Protein AF-B3EEV1-F1 (afdb_monomer_lite)

Structure (mmCIF, N/CA/C/O backbone):
data_AF-B3EEV1-F1
#
_entry.id   AF-B3EEV1-F1
#
loop_
_atom_site.group_P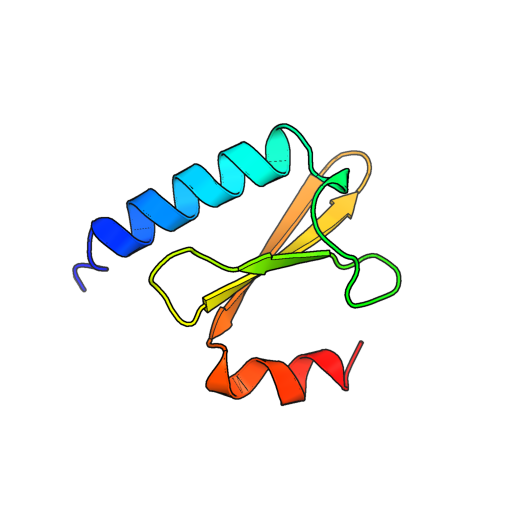DB
_atom_site.id
_atom_site.type_symbol
_atom_site.label_atom_id
_atom_site.label_alt_id
_atom_site.label_comp_id
_atom_site.label_asym_id
_atom_site.label_entity_id
_atom_site.label_seq_id
_atom_site.pdbx_PDB_ins_code
_atom_site.Cartn_x
_atom_site.Cartn_y
_atom_site.Cartn_z
_atom_site.occupancy
_atom_site.B_iso_or_equiv
_atom_site.auth_seq_id
_atom_site.auth_comp_id
_atom_site.auth_asym_id
_atom_site.auth_atom_id
_atom_site.pdbx_PDB_model_num
ATOM 1 N N . MET A 1 1 ? 22.075 12.243 -8.576 1.00 41.62 1 MET A N 1
ATOM 2 C CA . MET A 1 1 ? 20.625 12.229 -8.842 1.00 41.62 1 MET A CA 1
ATOM 3 C C . MET A 1 1 ? 20.300 10.815 -9.272 1.00 41.62 1 MET A C 1
ATOM 5 O O . MET A 1 1 ? 20.550 10.469 -10.418 1.00 41.62 1 MET A O 1
ATOM 9 N N . GLU A 1 2 ? 19.943 9.957 -8.317 1.00 48.47 2 GLU A N 1
ATOM 10 C CA . GLU A 1 2 ? 19.586 8.572 -8.625 1.00 48.47 2 GLU A CA 1
ATOM 11 C C . GLU A 1 2 ? 18.313 8.597 -9.463 1.00 48.47 2 GLU A C 1
ATOM 13 O O . GLU A 1 2 ? 17.276 9.094 -9.026 1.00 48.47 2 GLU A O 1
ATOM 18 N N . VAL A 1 3 ? 18.417 8.142 -10.708 1.00 50.38 3 VAL A N 1
ATOM 19 C CA . VAL A 1 3 ? 17.262 7.966 -11.581 1.00 50.38 3 VAL A CA 1
ATOM 20 C C . VAL A 1 3 ? 16.520 6.754 -11.034 1.00 50.38 3 VAL A C 1
ATOM 22 O O . VAL A 1 3 ? 16.812 5.617 -11.394 1.00 50.38 3 VAL A O 1
ATOM 25 N N . VAL A 1 4 ? 15.618 6.990 -10.084 1.00 59.16 4 VAL A N 1
ATOM 26 C CA . VAL A 1 4 ? 14.605 6.006 -9.706 1.00 59.16 4 VAL A CA 1
ATOM 27 C C . VAL A 1 4 ? 13.933 5.589 -11.014 1.00 59.16 4 VAL A C 1
ATOM 29 O O . VAL A 1 4 ? 13.448 6.455 -11.745 1.00 59.16 4 VAL A O 1
ATOM 32 N N . ASP A 1 5 ? 14.009 4.300 -11.364 1.00 69.75 5 ASP A N 1
ATOM 33 C CA . ASP A 1 5 ? 13.525 3.773 -12.646 1.00 69.75 5 ASP A CA 1
ATOM 34 C C . ASP A 1 5 ? 12.110 4.323 -12.893 1.00 69.75 5 ASP A C 1
ATOM 36 O O . ASP A 1 5 ? 11.220 4.142 -12.061 1.00 69.75 5 ASP A O 1
ATOM 40 N N . TYR A 1 6 ? 11.901 5.050 -13.997 1.00 79.50 6 TYR A N 1
ATOM 41 C CA . TYR A 1 6 ? 10.630 5.720 -14.313 1.00 79.50 6 TYR A CA 1
ATOM 42 C C . TYR A 1 6 ? 9.429 4.770 -14.182 1.00 79.50 6 TYR A C 1
ATOM 44 O O . TYR A 1 6 ? 8.337 5.177 -13.787 1.00 79.50 6 TYR A O 1
ATOM 52 N N . ARG A 1 7 ? 9.652 3.476 -14.440 1.00 80.81 7 ARG A N 1
ATOM 53 C CA . ARG A 1 7 ? 8.654 2.414 -14.282 1.00 80.81 7 ARG A CA 1
ATOM 54 C C . ARG A 1 7 ? 8.180 2.253 -12.839 1.00 80.81 7 ARG A C 1
ATOM 56 O O . ARG A 1 7 ? 6.989 2.053 -12.623 1.00 80.81 7 ARG A O 1
ATOM 63 N N . PHE A 1 8 ? 9.080 2.383 -11.867 1.00 80.12 8 PHE A N 1
ATOM 64 C CA . PHE A 1 8 ? 8.749 2.322 -10.445 1.00 80.12 8 PHE A CA 1
ATOM 65 C C . PHE A 1 8 ? 7.906 3.524 -10.019 1.00 80.12 8 PHE A C 1
ATOM 67 O O . PHE A 1 8 ? 6.877 3.355 -9.363 1.00 80.12 8 PHE A O 1
ATOM 74 N N . PHE A 1 9 ? 8.303 4.735 -10.423 1.00 82.12 9 PHE A N 1
ATOM 75 C CA . PHE A 1 9 ? 7.546 5.945 -10.095 1.00 82.12 9 PHE A CA 1
ATOM 76 C C . PHE A 1 9 ? 6.149 5.918 -10.724 1.00 82.12 9 PHE A C 1
ATOM 78 O O . PHE A 1 9 ? 5.159 6.186 -10.048 1.00 82.12 9 PHE A O 1
ATOM 85 N N . ASN A 1 10 ? 6.057 5.527 -11.996 1.00 87.06 10 ASN A N 1
ATOM 86 C CA . ASN A 1 10 ? 4.787 5.417 -12.702 1.00 87.06 10 ASN A CA 1
ATOM 87 C C . ASN A 1 10 ? 3.852 4.376 -12.058 1.00 87.06 10 ASN A C 1
ATOM 89 O O . ASN A 1 10 ? 2.690 4.678 -11.798 1.00 87.06 10 ASN A O 1
ATOM 93 N N . GLU A 1 11 ? 4.354 3.178 -11.737 1.00 86.75 11 GLU A N 1
ATOM 94 C CA . GLU A 1 11 ? 3.548 2.144 -11.069 1.00 86.75 11 GLU A CA 1
ATOM 95 C C . GLU A 1 11 ? 3.124 2.565 -9.655 1.00 86.75 11 GLU A C 1
ATOM 97 O O . GLU A 1 11 ? 2.001 2.276 -9.236 1.00 86.75 11 GLU A O 1
ATOM 102 N N . THR A 1 12 ? 3.988 3.281 -8.929 1.00 84.81 12 THR A N 1
ATOM 103 C CA . THR A 1 12 ? 3.661 3.832 -7.606 1.00 84.81 12 THR A CA 1
ATOM 104 C C . THR A 1 12 ? 2.536 4.859 -7.705 1.00 84.81 12 THR A C 1
ATOM 106 O O . THR A 1 12 ? 1.545 4.734 -6.989 1.00 84.81 12 THR A O 1
ATOM 109 N N . SER A 1 13 ? 2.634 5.819 -8.628 1.00 86.50 13 SER A N 1
ATOM 1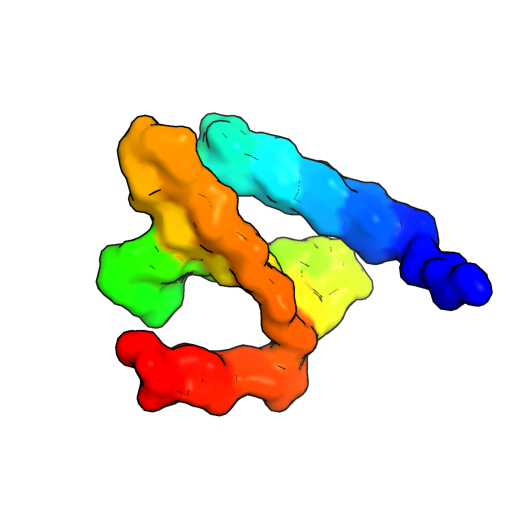10 C CA . SER A 1 13 ? 1.599 6.838 -8.852 1.00 86.50 13 SER A CA 1
ATOM 111 C C . SER A 1 13 ? 0.257 6.217 -9.245 1.00 86.50 13 SER A C 1
ATOM 113 O O . SER A 1 13 ? -0.757 6.504 -8.612 1.00 86.50 13 SER A O 1
ATOM 115 N N . ILE A 1 14 ? 0.250 5.278 -10.199 1.00 89.38 14 ILE A N 1
ATOM 116 C CA . ILE A 1 14 ? -0.963 4.542 -10.594 1.00 89.38 14 ILE A CA 1
ATOM 117 C C . ILE A 1 14 ? -1.546 3.762 -9.407 1.00 89.38 14 ILE A C 1
ATOM 119 O O . ILE A 1 14 ? -2.763 3.685 -9.235 1.00 89.38 14 ILE A O 1
ATOM 123 N N . SER A 1 15 ? -0.698 3.160 -8.573 1.00 87.12 15 SER A N 1
ATOM 124 C CA . SER A 1 15 ? -1.153 2.420 -7.394 1.00 87.12 15 SER A CA 1
ATOM 125 C C . SER A 1 15 ? -1.774 3.341 -6.345 1.00 87.12 15 SER A C 1
ATOM 127 O O . SER A 1 15 ? -2.800 2.984 -5.773 1.00 87.12 15 SER A O 1
ATOM 129 N N . ILE A 1 16 ? -1.2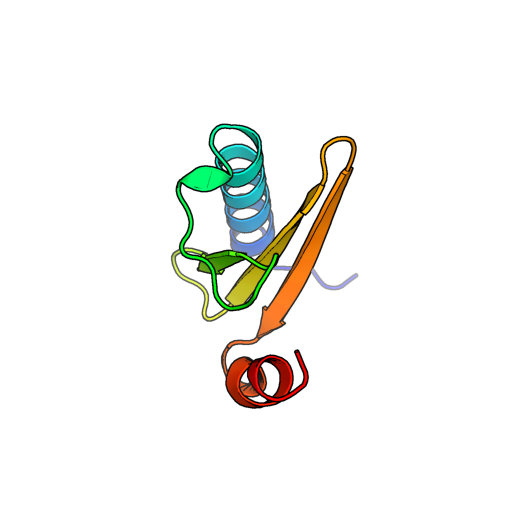17 4.537 -6.135 1.00 85.12 16 ILE A N 1
ATOM 130 C CA . ILE A 1 16 ? -1.791 5.554 -5.245 1.00 85.12 16 ILE A CA 1
ATOM 131 C C . ILE A 1 16 ? -3.149 6.030 -5.770 1.00 85.12 16 ILE A C 1
ATOM 133 O O . ILE A 1 16 ? -4.101 6.080 -4.997 1.00 85.12 16 ILE A O 1
ATOM 137 N N . GLU A 1 17 ? -3.283 6.311 -7.068 1.00 88.44 17 GLU A N 1
ATOM 138 C CA . GLU A 1 17 ? -4.573 6.698 -7.662 1.00 88.44 17 GLU A CA 1
ATOM 139 C C . GLU A 1 17 ? -5.648 5.633 -7.431 1.00 88.44 17 GLU A C 1
ATOM 141 O O . GLU A 1 17 ? -6.775 5.949 -7.049 1.00 88.44 17 GLU A O 1
ATOM 146 N N . ARG A 1 18 ? -5.292 4.353 -7.589 1.00 87.56 18 ARG A N 1
ATOM 147 C CA . ARG A 1 18 ? -6.195 3.234 -7.297 1.00 87.56 18 ARG A CA 1
ATOM 148 C C . ARG A 1 18 ? -6.585 3.206 -5.812 1.00 87.56 18 ARG A C 1
ATOM 150 O O . ARG A 1 18 ? -7.766 3.026 -5.513 1.00 87.56 18 ARG A O 1
ATOM 157 N N . ILE A 1 19 ? -5.621 3.399 -4.9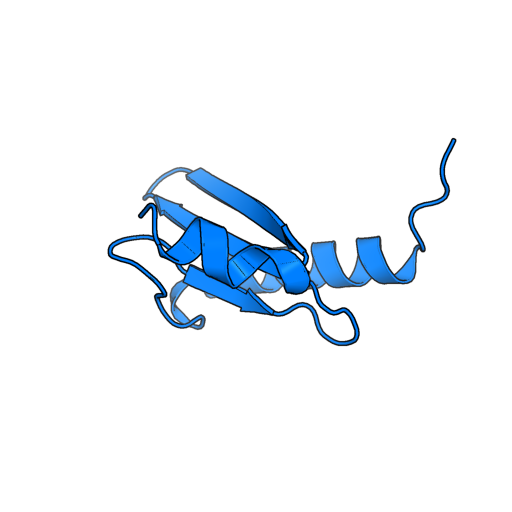04 1.00 85.75 19 ILE A N 1
ATOM 158 C CA . ILE A 1 19 ? -5.856 3.465 -3.450 1.00 85.75 19 ILE A CA 1
ATOM 159 C C . ILE A 1 19 ? -6.819 4.598 -3.107 1.00 85.75 19 ILE A C 1
ATOM 161 O O . ILE A 1 19 ? -7.755 4.377 -2.349 1.00 85.75 19 ILE A O 1
ATOM 165 N N . LEU A 1 20 ? -6.634 5.784 -3.684 1.00 82.88 20 LEU A N 1
ATOM 166 C CA . LEU A 1 20 ? -7.517 6.928 -3.452 1.00 82.88 20 LEU A CA 1
ATOM 167 C C . LEU A 1 20 ? -8.916 6.709 -4.042 1.00 82.88 20 LEU A C 1
ATOM 169 O O . LEU A 1 20 ? -9.903 7.124 -3.441 1.00 82.88 20 LEU A O 1
ATOM 173 N N . PHE A 1 21 ? -9.011 6.046 -5.198 1.00 87.31 21 PHE A N 1
ATOM 174 C CA . PHE A 1 21 ? -10.284 5.779 -5.865 1.00 87.31 21 PHE A CA 1
ATOM 175 C C . PHE A 1 21 ? -11.155 4.770 -5.103 1.00 87.31 21 PHE A C 1
ATOM 177 O O . PHE A 1 21 ? -12.367 4.953 -5.010 1.00 87.31 21 PHE A O 1
ATOM 184 N N . MET A 1 22 ? -10.564 3.697 -4.566 1.00 86.88 22 MET A N 1
ATOM 185 C CA . MET A 1 22 ? -11.319 2.649 -3.868 1.00 86.88 22 MET A CA 1
ATOM 186 C C . MET A 1 22 ? -10.509 2.013 -2.728 1.00 86.88 22 MET A C 1
ATOM 188 O O . MET A 1 22 ? -10.173 0.830 -2.800 1.00 86.88 22 MET A O 1
ATOM 192 N N . PRO A 1 23 ? -10.204 2.755 -1.650 1.00 81.56 23 PRO A N 1
ATOM 193 C CA . PRO A 1 23 ? -9.270 2.318 -0.601 1.00 81.56 23 PRO A CA 1
ATOM 194 C C . PRO A 1 23 ? -9.686 1.010 0.086 1.00 81.56 23 PRO A C 1
ATOM 196 O O . PRO A 1 23 ? -8.838 0.228 0.524 1.00 81.56 23 PRO A O 1
ATOM 199 N N . ASP A 1 24 ? -10.986 0.718 0.120 1.00 84.06 24 ASP A N 1
ATOM 200 C CA . ASP A 1 24 ? -11.533 -0.499 0.714 1.00 84.06 24 ASP A CA 1
ATOM 201 C C . ASP A 1 24 ? -11.278 -1.776 -0.105 1.00 84.06 24 ASP A C 1
ATOM 203 O O . ASP A 1 24 ? -11.452 -2.874 0.428 1.00 84.06 24 ASP A O 1
ATOM 207 N N . ALA A 1 25 ? -10.809 -1.653 -1.354 1.00 86.12 25 ALA A N 1
ATOM 208 C CA . ALA A 1 25 ? -10.507 -2.779 -2.240 1.00 86.12 25 ALA A CA 1
ATOM 209 C C . ALA A 1 25 ? -9.301 -3.615 -1.788 1.00 86.12 25 ALA A C 1
ATOM 211 O O . ALA A 1 25 ? -9.184 -4.784 -2.161 1.00 86.12 25 ALA A O 1
ATOM 212 N N . TRP A 1 26 ? -8.385 -3.029 -1.009 1.00 86.75 26 TRP A N 1
ATOM 213 C CA . TRP A 1 26 ? -7.176 -3.721 -0.563 1.00 86.75 26 TRP A CA 1
ATOM 214 C C . TRP A 1 26 ? -7.384 -4.453 0.755 1.00 86.75 26 TRP A C 1
ATOM 216 O O . TRP A 1 26 ? -7.977 -3.893 1.681 1.00 86.75 26 TRP A O 1
ATOM 226 N N . PRO A 1 27 ? -6.843 -5.674 0.899 1.00 81.19 27 PRO A N 1
ATOM 227 C CA . PRO A 1 27 ? -6.968 -6.435 2.129 1.00 81.19 27 PRO A CA 1
ATOM 228 C C . PRO A 1 27 ? -6.288 -5.711 3.295 1.00 81.19 27 PRO A C 1
ATOM 230 O O . PRO A 1 27 ? -5.209 -5.120 3.156 1.00 81.19 27 PRO A O 1
ATOM 233 N N . LYS A 1 28 ? -6.932 -5.782 4.463 1.00 82.50 28 LYS A N 1
ATOM 234 C CA . LYS A 1 28 ? -6.346 -5.339 5.728 1.00 82.50 28 LYS A CA 1
ATOM 235 C C . LYS A 1 28 ? -5.235 -6.307 6.137 1.00 82.50 28 LYS A C 1
ATOM 237 O O . LYS A 1 28 ? -5.386 -7.517 5.988 1.00 82.50 28 LYS A O 1
ATOM 242 N N . VAL A 1 29 ? -4.129 -5.763 6.632 1.00 81.00 29 VAL A N 1
ATOM 243 C CA . VAL A 1 29 ? -2.996 -6.523 7.191 1.00 81.00 29 VAL A CA 1
ATOM 244 C C . VAL A 1 29 ? -2.891 -6.332 8.708 1.00 81.00 29 VAL A C 1
ATOM 246 O O . VAL A 1 29 ? -2.387 -7.216 9.385 1.00 81.00 29 VAL A O 1
ATOM 249 N N . GLY A 1 30 ? -3.431 -5.233 9.243 1.00 72.44 30 GLY A N 1
ATOM 250 C CA . GLY A 1 30 ? -3.608 -5.000 10.681 1.00 72.44 30 GLY A CA 1
ATOM 251 C C . GLY A 1 30 ? -4.981 -4.389 10.975 1.00 72.44 30 GLY A C 1
ATOM 252 O O . GLY A 1 30 ? -5.869 -4.426 10.121 1.00 72.44 30 GLY A O 1
ATOM 253 N N . GLU A 1 31 ? -5.161 -3.773 12.149 1.00 73.62 31 GLU A N 1
ATOM 254 C CA . GLU A 1 31 ? -6.455 -3.171 12.527 1.00 73.62 31 GLU A CA 1
ATOM 255 C C . GLU A 1 31 ? -6.912 -2.066 11.559 1.00 73.62 31 GLU A C 1
ATOM 257 O O . GLU A 1 31 ? -8.085 -1.998 11.174 1.00 73.62 31 GLU A O 1
ATOM 262 N N . ARG A 1 32 ? -5.976 -1.201 11.146 1.00 78.06 32 ARG A N 1
ATOM 263 C CA . ARG A 1 32 ? -6.244 -0.021 10.300 1.00 78.06 32 ARG A CA 1
ATOM 264 C C . ARG A 1 32 ? -5.393 0.038 9.033 1.00 78.06 32 ARG A C 1
ATOM 266 O O . ARG A 1 32 ? -5.640 0.869 8.164 1.00 78.06 32 ARG A O 1
ATOM 273 N N . THR A 1 33 ? -4.415 -0.855 8.920 1.00 80.50 33 THR A N 1
ATOM 274 C CA . THR A 1 33 ? -3.431 -0.854 7.837 1.00 80.50 33 THR A CA 1
ATOM 275 C C . THR A 1 33 ? -3.866 -1.793 6.724 1.00 80.50 33 THR A C 1
ATOM 277 O O . THR A 1 33 ? -4.170 -2.965 6.961 1.00 80.50 33 THR A O 1
ATOM 280 N N . ARG A 1 34 ? -3.858 -1.294 5.492 1.00 84.56 34 ARG A N 1
ATOM 281 C CA . ARG A 1 34 ? -4.106 -2.052 4.264 1.00 84.56 34 ARG A CA 1
ATOM 282 C C . ARG A 1 34 ? -2.827 -2.147 3.449 1.00 84.56 34 ARG A C 1
ATOM 284 O O . ARG A 1 34 ? -1.944 -1.300 3.573 1.00 84.56 34 ARG A O 1
ATOM 291 N N . ARG A 1 35 ? -2.722 -3.187 2.621 1.00 84.56 35 ARG A N 1
ATOM 292 C CA . ARG A 1 35 ? -1.536 -3.436 1.790 1.00 84.56 35 ARG A CA 1
ATOM 293 C C . ARG A 1 35 ? -1.895 -3.520 0.314 1.00 84.56 35 ARG A C 1
ATOM 295 O O . ARG A 1 35 ? -2.690 -4.367 -0.088 1.00 84.56 35 ARG A O 1
ATOM 302 N N . CYS A 1 36 ? -1.222 -2.708 -0.491 1.00 84.25 36 CYS A N 1
ATOM 303 C CA . CYS A 1 36 ? -1.235 -2.738 -1.945 1.00 84.25 36 CYS A CA 1
ATOM 304 C C . CYS A 1 36 ? 0.120 -3.211 -2.477 1.00 84.25 36 CYS A C 1
ATOM 306 O O . CYS A 1 36 ? 1.144 -2.590 -2.221 1.00 84.25 36 CYS A O 1
ATOM 308 N N . MET A 1 37 ? 0.132 -4.305 -3.235 1.00 82.94 37 MET A N 1
ATOM 309 C CA . MET A 1 37 ? 1.338 -4.777 -3.920 1.00 82.94 37 MET A CA 1
ATOM 310 C C . MET A 1 37 ? 1.522 -3.999 -5.225 1.00 82.94 37 MET A C 1
ATOM 312 O O . MET A 1 37 ? 0.576 -3.920 -6.013 1.00 82.94 37 MET A O 1
ATOM 316 N N . LEU A 1 38 ? 2.718 -3.459 -5.467 1.00 83.56 38 LEU A N 1
ATOM 317 C CA . LEU A 1 38 ? 3.050 -2.868 -6.765 1.00 83.56 38 LEU A CA 1
ATOM 318 C C . LEU A 1 38 ? 3.170 -3.979 -7.812 1.00 83.56 38 LEU A C 1
ATOM 320 O O . LEU A 1 38 ? 3.773 -5.025 -7.557 1.00 83.56 38 LEU A O 1
ATOM 324 N N . LYS A 1 39 ? 2.600 -3.786 -9.006 1.00 80.44 39 LYS A N 1
ATOM 325 C CA . LYS A 1 39 ? 2.717 -4.796 -10.063 1.00 80.44 39 LYS A CA 1
ATOM 326 C C . LYS A 1 39 ? 4.101 -4.718 -10.702 1.00 80.44 39 LYS A C 1
ATOM 328 O O . LYS A 1 39 ? 4.536 -3.662 -11.140 1.00 80.44 39 LYS A O 1
ATOM 333 N N . GLY A 1 40 ? 4.790 -5.856 -10.782 1.00 78.00 40 GLY A N 1
ATOM 334 C CA . GLY A 1 40 ? 6.110 -5.946 -11.417 1.00 78.00 40 GLY A CA 1
ATOM 335 C C . GLY A 1 40 ? 7.289 -5.548 -10.526 1.00 78.00 40 GLY A C 1
ATOM 336 O O . GLY A 1 40 ? 8.425 -5.624 -10.983 1.00 78.00 40 GLY A O 1
ATOM 337 N N . PHE A 1 41 ? 7.044 -5.192 -9.261 1.00 77.44 41 PHE A N 1
ATOM 338 C CA . PHE A 1 41 ? 8.088 -4.852 -8.298 1.00 77.44 41 PHE A CA 1
ATOM 339 C C . PHE A 1 41 ? 7.844 -5.561 -6.956 1.00 77.44 41 PHE A C 1
ATOM 341 O O . PHE A 1 41 ? 6.700 -5.629 -6.506 1.00 77.44 41 PHE A O 1
ATOM 348 N N . PRO A 1 42 ? 8.890 -6.061 -6.270 1.00 79.31 42 PRO A N 1
ATOM 349 C CA . PRO A 1 42 ? 8.775 -6.677 -4.947 1.00 79.31 42 PRO A CA 1
ATOM 350 C C . PRO A 1 42 ? 8.645 -5.604 -3.851 1.00 79.31 42 PRO A C 1
ATOM 352 O O . PRO A 1 42 ? 9.403 -5.578 -2.883 1.00 79.31 42 PRO A O 1
ATOM 355 N N . TYR A 1 43 ? 7.683 -4.695 -4.008 1.00 79.75 43 TYR A N 1
ATOM 356 C CA . TYR A 1 43 ? 7.397 -3.602 -3.084 1.00 79.75 43 TYR A CA 1
ATOM 357 C C . TYR A 1 43 ? 5.913 -3.600 -2.739 1.00 79.75 43 TYR A C 1
ATOM 359 O O . TYR A 1 43 ? 5.054 -3.824 -3.599 1.00 79.75 43 TYR A O 1
ATOM 367 N N . ALA A 1 44 ? 5.613 -3.318 -1.474 1.00 81.06 44 ALA A N 1
ATOM 368 C CA . ALA A 1 44 ? 4.248 -3.125 -1.024 1.00 81.06 44 ALA A CA 1
ATOM 369 C C . ALA A 1 44 ? 4.075 -1.729 -0.427 1.00 81.06 44 ALA A C 1
ATOM 371 O O . ALA A 1 44 ? 4.881 -1.272 0.387 1.00 81.06 44 ALA A O 1
ATOM 372 N N . LEU A 1 45 ? 2.991 -1.079 -0.830 1.00 81.56 45 LEU A N 1
ATOM 373 C CA . LEU A 1 45 ? 2.476 0.134 -0.224 1.00 81.56 45 LEU A CA 1
ATOM 374 C C . LEU A 1 45 ? 1.547 -0.258 0.919 1.00 81.56 45 LEU A C 1
ATOM 376 O O . LEU A 1 45 ? 0.533 -0.926 0.715 1.00 81.56 45 LEU A O 1
ATOM 380 N N . PHE A 1 46 ? 1.892 0.168 2.121 1.00 83.19 46 PHE A N 1
ATOM 381 C CA . PHE A 1 46 ? 1.022 0.114 3.278 1.00 83.19 46 PHE A CA 1
ATOM 382 C C . PHE A 1 46 ? 0.359 1.461 3.434 1.00 83.19 46 PHE A C 1
ATOM 384 O O . PHE A 1 46 ? 1.028 2.491 3.378 1.00 83.19 46 PHE A O 1
ATOM 391 N N . PHE A 1 47 ? -0.950 1.456 3.620 1.00 78.69 47 PHE A N 1
ATOM 392 C CA . PHE A 1 47 ? -1.672 2.686 3.861 1.00 78.69 47 PHE A CA 1
ATOM 393 C C . PHE A 1 47 ? -2.700 2.528 4.966 1.00 78.69 47 PHE A C 1
ATOM 395 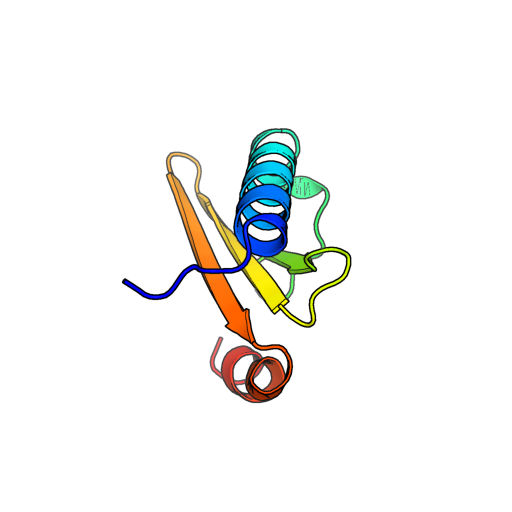O O . PHE A 1 47 ? -3.283 1.457 5.151 1.00 78.69 47 PHE A O 1
ATOM 402 N N . VAL A 1 48 ? -2.909 3.614 5.700 1.00 79.75 48 VAL A N 1
ATOM 403 C CA . VAL A 1 48 ? -3.983 3.740 6.683 1.00 79.75 48 VAL A CA 1
ATOM 404 C C . VAL A 1 48 ? -4.995 4.726 6.128 1.00 79.75 48 VAL A C 1
ATOM 406 O O . VAL A 1 48 ? -4.635 5.827 5.718 1.00 79.75 48 VAL A O 1
ATOM 409 N N . GLN A 1 49 ? -6.256 4.309 6.090 1.00 72.81 49 GLN A N 1
ATOM 410 C CA . GLN A 1 49 ? -7.364 5.156 5.672 1.00 72.81 49 GLN A CA 1
ATOM 411 C C . GLN A 1 49 ? -7.928 5.859 6.911 1.00 72.81 49 GLN A C 1
ATOM 413 O O . GLN A 1 49 ? -8.693 5.258 7.667 1.00 72.81 49 GLN A O 1
ATOM 418 N N . GLU A 1 50 ? -7.552 7.119 7.131 1.00 68.56 50 GLU A N 1
ATOM 419 C CA . GLU A 1 50 ? -8.262 8.000 8.061 1.00 68.56 50 GLU A CA 1
ATOM 420 C C . GLU A 1 50 ? -9.249 8.893 7.302 1.00 68.56 50 GLU A C 1
ATOM 422 O O . GLU A 1 50 ? -9.105 9.140 6.108 1.00 68.56 50 GLU A O 1
ATOM 427 N N . GLN A 1 51 ? -10.278 9.399 7.990 1.00 62.25 51 GLN A N 1
ATOM 428 C CA . GLN A 1 51 ? -11.368 10.166 7.363 1.00 62.25 51 GLN A CA 1
ATOM 429 C C . GLN A 1 51 ? -10.915 11.469 6.676 1.00 62.25 51 GLN A C 1
ATOM 431 O O . GLN A 1 51 ? -11.699 12.073 5.948 1.00 62.25 51 GLN A O 1
ATOM 436 N N . ARG A 1 52 ? -9.681 11.927 6.921 1.00 57.34 52 ARG A N 1
ATOM 437 C CA . ARG A 1 52 ? -9.128 13.164 6.348 1.00 57.34 52 ARG A CA 1
ATOM 438 C C . ARG A 1 52 ? -7.790 12.988 5.638 1.00 57.34 52 ARG A C 1
ATOM 440 O O . ARG A 1 52 ? -7.484 13.809 4.781 1.00 57.34 52 ARG A O 1
ATOM 447 N N . GLU A 1 53 ? -7.017 11.950 5.953 1.00 53.53 53 GLU A N 1
ATOM 448 C CA . GLU A 1 53 ? -5.653 11.783 5.442 1.00 53.53 53 GLU A CA 1
ATOM 449 C C . GLU A 1 53 ? -5.335 10.301 5.195 1.00 53.53 53 GLU A C 1
ATOM 451 O O . GLU A 1 53 ? -5.800 9.413 5.910 1.00 53.53 53 GLU A O 1
ATOM 456 N N . THR A 1 54 ? -4.552 10.023 4.149 1.00 59.94 54 THR A N 1
ATOM 457 C CA . THR A 1 54 ? -4.046 8.676 3.852 1.00 59.94 54 THR A CA 1
ATOM 458 C C . THR A 1 54 ? -2.541 8.670 4.054 1.00 59.94 54 THR A C 1
ATOM 460 O O . THR A 1 54 ? -1.805 9.271 3.273 1.00 59.94 54 THR A O 1
ATOM 463 N N . LEU A 1 55 ? -2.077 7.989 5.100 1.00 68.06 55 LEU A N 1
ATOM 464 C CA . LEU A 1 55 ? -0.648 7.828 5.348 1.00 68.06 55 LEU A CA 1
ATOM 465 C C . LEU A 1 55 ? -0.147 6.633 4.541 1.00 68.06 55 LEU A C 1
ATOM 467 O O . LEU A 1 55 ? -0.555 5.509 4.818 1.00 68.06 55 LEU A O 1
ATOM 471 N N . VAL A 1 56 ? 0.704 6.876 3.542 1.00 65.62 56 VAL A N 1
ATOM 472 C CA . VAL A 1 56 ? 1.286 5.837 2.679 1.00 65.62 56 VAL A CA 1
ATOM 473 C C . VAL A 1 56 ? 2.743 5.616 3.069 1.00 65.62 56 VAL A C 1
ATOM 475 O O . VAL A 1 56 ? 3.541 6.547 3.102 1.00 65.62 56 VAL A O 1
ATOM 478 N N . THR A 1 57 ? 3.102 4.371 3.351 1.00 70.56 57 THR A N 1
ATOM 479 C CA . THR A 1 57 ? 4.464 3.937 3.660 1.00 70.56 57 THR A CA 1
ATOM 480 C C . THR A 1 57 ? 4.831 2.759 2.765 1.00 70.56 57 THR A C 1
ATOM 482 O O . THR A 1 57 ? 4.071 1.802 2.636 1.00 70.56 57 THR A O 1
ATOM 485 N N . SER A 1 58 ? 5.996 2.817 2.125 1.00 68.00 58 SER A N 1
ATOM 486 C CA . SER A 1 58 ? 6.503 1.739 1.273 1.00 68.00 58 SER A CA 1
ATOM 487 C C . SER A 1 58 ? 7.559 0.919 2.007 1.00 68.00 58 SER A C 1
ATOM 489 O O . SER A 1 58 ? 8.534 1.489 2.494 1.00 68.00 58 SER A O 1
ATOM 491 N N . PHE A 1 59 ? 7.418 -0.408 2.007 1.00 66.88 59 PHE A N 1
ATOM 492 C CA . PHE A 1 59 ? 8.462 -1.321 2.482 1.00 66.88 59 PHE A CA 1
ATOM 493 C C . PHE A 1 59 ? 8.878 -2.295 1.366 1.00 66.88 59 PHE A C 1
ATOM 495 O O . PHE A 1 59 ? 8.007 -2.807 0.648 1.00 66.88 59 PHE A O 1
ATOM 502 N N . PRO A 1 60 ? 10.185 -2.579 1.208 1.00 61.56 60 PRO A N 1
ATOM 503 C CA . PRO A 1 60 ? 10.650 -3.638 0.320 1.00 61.56 60 PRO A CA 1
ATOM 504 C C . PRO A 1 60 ? 10.227 -5.001 0.885 1.00 61.56 60 PRO A C 1
ATOM 506 O O . PRO A 1 60 ? 10.322 -5.238 2.091 1.00 61.56 60 PRO A O 1
ATOM 509 N N . VAL A 1 61 ? 9.725 -5.895 0.024 1.00 60.84 61 VAL A N 1
ATOM 510 C CA . VAL A 1 61 ? 9.066 -7.154 0.434 1.00 60.84 61 VAL A CA 1
ATOM 511 C C . VAL A 1 61 ? 9.982 -8.089 1.225 1.00 60.84 61 VAL A C 1
ATOM 513 O O . VAL A 1 61 ? 9.498 -8.817 2.088 1.00 60.84 61 VAL A O 1
ATOM 516 N N . GLU A 1 62 ? 11.295 -7.995 1.028 1.00 54.47 62 GLU A N 1
ATOM 517 C CA . GLU A 1 62 ? 12.312 -8.695 1.824 1.00 54.47 62 GLU A CA 1
ATOM 518 C C . GLU A 1 62 ? 12.279 -8.356 3.330 1.00 54.47 62 GLU A C 1
ATOM 520 O O . GLU A 1 62 ? 12.624 -9.205 4.146 1.00 54.47 62 GLU A O 1
ATOM 525 N N . ASN A 1 63 ? 11.772 -7.177 3.717 1.00 48.56 63 ASN A N 1
ATOM 526 C CA . ASN A 1 63 ? 11.698 -6.717 5.111 1.00 48.56 63 ASN A CA 1
ATOM 527 C C . ASN A 1 63 ? 10.265 -6.641 5.676 1.00 48.56 63 ASN A C 1
ATOM 529 O O . ASN A 1 63 ? 10.076 -6.281 6.840 1.00 48.56 63 ASN A O 1
ATOM 533 N N . ILE A 1 64 ? 9.237 -6.995 4.894 1.00 50.16 64 ILE A N 1
ATOM 534 C CA . ILE A 1 64 ? 7.827 -6.856 5.310 1.00 50.16 64 ILE A CA 1
ATOM 535 C C . ILE A 1 64 ? 7.462 -7.780 6.480 1.00 50.16 64 ILE A C 1
ATOM 537 O O . ILE A 1 64 ? 6.637 -7.404 7.314 1.00 50.16 64 ILE A O 1
ATOM 541 N N . THR A 1 65 ? 8.091 -8.953 6.592 1.00 43.34 65 THR A N 1
ATOM 542 C CA . THR A 1 65 ? 7.843 -9.886 7.704 1.00 43.34 65 THR A CA 1
ATOM 543 C C . THR A 1 65 ? 8.194 -9.264 9.057 1.00 43.34 65 THR A C 1
ATOM 545 O O . THR A 1 65 ? 7.542 -9.566 10.047 1.00 43.34 65 THR A O 1
ATOM 548 N N . MET A 1 66 ? 9.168 -8.347 9.099 1.00 35.78 66 MET A N 1
ATOM 549 C CA . MET A 1 66 ? 9.589 -7.682 10.334 1.00 35.78 66 MET A CA 1
ATOM 550 C C . MET A 1 66 ? 8.598 -6.600 10.772 1.00 35.78 66 MET A C 1
ATOM 552 O O . MET A 1 66 ? 8.291 -6.515 11.953 1.00 35.78 66 MET A O 1
ATOM 556 N N . ALA A 1 67 ? 8.059 -5.810 9.835 1.00 34.53 67 ALA A N 1
ATOM 557 C CA . ALA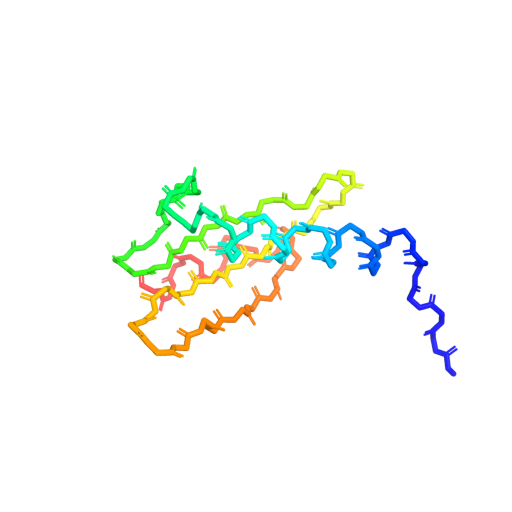 A 1 67 ? 7.133 -4.714 10.141 1.00 34.53 67 ALA A CA 1
ATOM 558 C C . ALA A 1 67 ? 5.722 -5.203 10.522 1.00 34.53 67 ALA A C 1
ATOM 560 O O . ALA A 1 67 ? 5.064 -4.588 11.356 1.00 34.53 67 ALA A O 1
ATOM 561 N N . ALA A 1 68 ? 5.270 -6.332 9.962 1.00 35.69 68 ALA A N 1
ATOM 562 C CA . ALA A 1 68 ? 3.990 -6.945 10.330 1.00 35.69 68 ALA A CA 1
ATOM 563 C C . ALA A 1 68 ? 3.988 -7.559 11.746 1.00 35.69 68 ALA A C 1
ATOM 565 O O . ALA A 1 68 ? 2.920 -7.839 12.276 1.00 35.69 68 ALA A O 1
ATOM 566 N N . SER A 1 69 ? 5.159 -7.765 12.361 1.00 30.88 69 SER A N 1
ATOM 567 C CA . SER A 1 69 ? 5.290 -8.253 13.743 1.00 30.88 69 SER A CA 1
ATOM 568 C C . SER A 1 69 ? 5.310 -7.142 14.802 1.00 30.88 69 SER A C 1
ATOM 570 O O . SER A 1 69 ? 5.384 -7.457 15.986 1.00 30.88 69 SER A O 1
ATOM 572 N N . ILE A 1 70 ? 5.266 -5.865 14.402 1.00 35.03 70 ILE A N 1
ATOM 573 C CA . ILE A 1 70 ? 5.357 -4.698 15.307 1.00 35.03 70 ILE A CA 1
ATOM 574 C C . ILE A 1 70 ? 4.085 -3.832 15.298 1.00 35.03 70 ILE A C 1
ATOM 576 O O . ILE A 1 70 ? 4.080 -2.763 15.908 1.00 35.03 70 ILE A O 1
ATOM 580 N N . ALA A 1 71 ? 3.031 -4.267 14.603 1.00 32.09 71 ALA A N 1
ATOM 581 C CA . ALA A 1 71 ? 1.741 -3.581 14.530 1.00 32.09 71 ALA A CA 1
ATOM 582 C C . ALA A 1 71 ? 0.648 -4.377 15.247 1.00 32.09 71 ALA A C 1
ATOM 584 O O . ALA A 1 71 ? 0.659 -5.623 15.124 1.00 32.09 71 ALA A O 1
#

pLDDT: mean 71.28, std 16.6, range [30.88, 89.38]

Foldseek 3Di:
DPPPPVLVVVLVVVQVVVCVVCVVVFDALDPFWGWDDRPPFQKIWIWGDDPPDIDTDIDRNVCVVVVSVVD

Secondary structure (DSSP, 8-state):
-----HHHHHHHHHHHHHHHH-GGGSPBSSSSEEEEEPTTSSEEEEEEE-SS-EEEEEEEGGGHHHHTT--

Radius of gyration: 12.47 Å; chains: 1; bounding box: 32×23×30 Å

Sequence (71 aa):
MEVVDYRFFNETSISIERILFMPDAWPKVGERTRRCMLKGFPYALFFVQEQRETLVTSFPVENITMAASIA

Organism: Chlorobium limicola (strain DSM 245 / NBRC 103803 / 6330) (NCBI:txid290315)